Protein AF-A0A2E8J5X6-F1 (afdb_monomer_lite)

Sequence (69 aa):
MSSIMLMYPERKHARMRVMKNRVFIEDLGSTNSTSVNGQSIEEKGLVSIDSGDQIIIGSVVMNLRVLSA

Foldseek 3Di:
DDDDDDDDDPQPQKDWDQDPLWIWIAGRPHPQFKDKQPHTRVPVGIDTDDQQIWIDGRPDIDHDHRDDD

Radius of gyration: 15.09 Å; chains: 1; bounding box: 30×26×52 Å

Structure (mmCIF, N/CA/C/O backbone):
data_AF-A0A2E8J5X6-F1
#
_entry.id   AF-A0A2E8J5X6-F1
#
loop_
_atom_site.group_PDB
_atom_site.id
_atom_site.type_symbol
_atom_site.label_atom_id
_atom_site.label_alt_id
_atom_site.label_comp_id
_atom_site.label_asym_id
_atom_site.label_entity_id
_atom_site.label_seq_id
_atom_site.pdbx_PDB_ins_code
_atom_site.Cartn_x
_atom_site.Cartn_y
_atom_site.Cartn_z
_atom_site.occupancy
_atom_site.B_iso_or_equiv
_atom_site.auth_seq_id
_atom_site.auth_comp_id
_atom_site.auth_asym_id
_atom_site.auth_atom_id
_atom_site.pdbx_PDB_model_num
ATOM 1 N N . MET A 1 1 ? 11.178 -14.363 -37.907 1.00 37.56 1 MET A N 1
ATOM 2 C CA . MET A 1 1 ? 10.203 -13.368 -37.412 1.00 37.56 1 MET A CA 1
ATOM 3 C C . MET A 1 1 ? 10.108 -13.563 -35.912 1.00 37.56 1 MET A C 1
ATOM 5 O O . MET A 1 1 ? 9.497 -14.526 -35.472 1.00 37.56 1 MET A O 1
ATOM 9 N N . SER A 1 2 ? 10.842 -12.757 -35.150 1.00 31.50 2 SER A N 1
ATOM 10 C CA . SER A 1 2 ? 10.975 -12.932 -33.703 1.00 31.50 2 SER A CA 1
ATOM 11 C C . SER A 1 2 ? 9.932 -12.068 -33.009 1.00 31.50 2 SER A C 1
ATOM 13 O O . SER A 1 2 ? 10.104 -10.858 -32.911 1.00 31.50 2 SER A O 1
ATOM 15 N N . SER A 1 3 ? 8.833 -12.672 -32.566 1.00 37.06 3 SER A N 1
ATOM 16 C CA . SER A 1 3 ? 7.885 -11.990 -31.688 1.00 37.06 3 SER A CA 1
ATOM 17 C C . SER A 1 3 ? 8.427 -12.033 -30.262 1.00 37.06 3 SER A C 1
ATOM 19 O O . SER A 1 3 ? 8.580 -13.109 -29.688 1.00 37.06 3 SER A O 1
ATOM 21 N N . ILE A 1 4 ? 8.726 -10.865 -29.694 1.00 55.72 4 ILE A N 1
ATOM 22 C CA . ILE A 1 4 ? 8.980 -10.717 -28.259 1.00 55.72 4 ILE A CA 1
ATOM 23 C C . ILE A 1 4 ? 7.620 -10.630 -27.566 1.00 55.72 4 ILE A C 1
ATOM 25 O O . ILE A 1 4 ? 6.835 -9.716 -27.808 1.00 55.72 4 ILE A O 1
ATOM 29 N N . MET A 1 5 ? 7.336 -11.619 -26.725 1.00 52.28 5 MET A N 1
ATOM 30 C CA . MET A 1 5 ? 6.174 -11.636 -25.847 1.00 52.28 5 MET A CA 1
ATOM 31 C C . MET A 1 5 ? 6.412 -10.654 -24.695 1.00 52.28 5 MET A C 1
ATOM 33 O O . MET A 1 5 ? 7.314 -10.853 -23.884 1.00 52.28 5 MET A O 1
ATOM 37 N N . LEU A 1 6 ? 5.606 -9.595 -24.616 1.00 52.69 6 LEU A N 1
ATOM 38 C CA . LEU A 1 6 ? 5.558 -8.716 -23.449 1.00 52.69 6 LEU A CA 1
ATOM 39 C C . LEU A 1 6 ? 4.640 -9.348 -22.404 1.00 52.69 6 LEU A C 1
ATOM 41 O O . LEU A 1 6 ? 3.419 -9.328 -22.535 1.00 52.69 6 LEU A O 1
ATOM 45 N N . MET A 1 7 ? 5.236 -9.921 -21.363 1.00 48.28 7 MET A N 1
ATOM 46 C CA . MET A 1 7 ? 4.508 -10.398 -20.194 1.00 48.28 7 MET A CA 1
ATOM 47 C C . MET A 1 7 ? 4.422 -9.237 -19.192 1.00 48.28 7 MET A C 1
ATOM 49 O O . MET A 1 7 ? 5.351 -9.010 -18.421 1.00 48.28 7 MET A O 1
ATOM 53 N N . TYR A 1 8 ? 3.336 -8.462 -19.221 1.00 58.34 8 TYR A N 1
ATOM 54 C CA . TYR A 1 8 ? 2.986 -7.594 -18.093 1.00 58.34 8 TYR A CA 1
ATOM 55 C C . TYR A 1 8 ? 2.052 -8.390 -17.178 1.00 58.34 8 TYR A C 1
ATOM 57 O O . TYR A 1 8 ? 0.873 -8.518 -17.504 1.00 58.34 8 TYR A O 1
ATOM 65 N N . PRO A 1 9 ? 2.531 -8.970 -16.061 1.00 59.81 9 PRO A N 1
ATOM 66 C CA . PRO A 1 9 ? 1.607 -9.448 -15.042 1.00 59.81 9 PRO A CA 1
ATOM 67 C C . PRO A 1 9 ? 0.748 -8.267 -14.573 1.00 59.81 9 PRO A C 1
ATOM 69 O O . PRO A 1 9 ? 1.245 -7.139 -14.522 1.00 59.81 9 PRO A O 1
ATOM 72 N N . GLU A 1 10 ? -0.514 -8.514 -14.208 1.00 58.22 10 GLU A N 1
ATOM 73 C CA . GLU A 1 10 ? -1.283 -7.580 -13.380 1.00 58.22 10 GLU A CA 1
ATOM 74 C C . GLU A 1 10 ? -0.483 -7.335 -12.093 1.00 58.22 10 GLU A C 1
ATOM 76 O O . GLU A 1 10 ? -0.569 -8.085 -11.117 1.00 58.22 10 GLU A O 1
ATOM 81 N N . ARG A 1 11 ? 0.376 -6.313 -12.100 1.00 68.25 11 ARG A N 1
ATOM 82 C CA . ARG A 1 11 ? 1.112 -5.901 -10.914 1.00 68.25 11 ARG A CA 1
ATOM 83 C C . ARG A 1 11 ? 0.099 -5.196 -10.039 1.00 68.25 11 ARG A C 1
ATOM 85 O O . ARG A 1 11 ? -0.244 -4.040 -10.271 1.00 68.25 11 ARG A O 1
ATOM 92 N N . LYS A 1 12 ? -0.421 -5.911 -9.044 1.00 73.00 12 LYS A N 1
ATOM 93 C CA . LYS A 1 12 ? -1.117 -5.260 -7.935 1.00 73.00 12 LYS A CA 1
ATOM 94 C C . LYS A 1 12 ? -0.156 -4.198 -7.400 1.00 73.00 12 LYS A C 1
ATOM 96 O O . LYS A 1 12 ? 0.977 -4.527 -7.076 1.00 73.00 12 LYS A O 1
ATOM 101 N N . HIS A 1 13 ? -0.578 -2.938 -7.399 1.00 81.44 13 HIS A N 1
ATOM 102 C CA . HIS A 1 13 ? 0.302 -1.840 -7.004 1.00 81.44 13 HIS A CA 1
ATOM 103 C C . HIS A 1 13 ? 0.476 -1.816 -5.485 1.00 81.44 13 HIS A C 1
ATOM 105 O O . HIS A 1 13 ? 1.566 -2.018 -4.966 1.00 81.44 13 HIS A O 1
ATOM 111 N N . ALA A 1 14 ? -0.635 -1.653 -4.775 1.00 87.12 14 ALA A N 1
ATOM 112 C CA . ALA A 1 14 ? -0.675 -1.689 -3.327 1.00 87.12 14 ALA A CA 1
ATOM 113 C C . ALA A 1 14 ? -1.939 -2.413 -2.867 1.00 87.12 14 ALA A C 1
ATOM 115 O O . ALA A 1 14 ? -2.906 -2.566 -3.621 1.00 87.12 14 ALA A O 1
ATOM 116 N N . ARG A 1 15 ? -1.947 -2.848 -1.612 1.00 89.12 15 ARG A N 1
ATOM 117 C CA . ARG A 1 15 ? -3.125 -3.409 -0.951 1.00 89.12 15 ARG A CA 1
ATOM 118 C C . ARG A 1 15 ?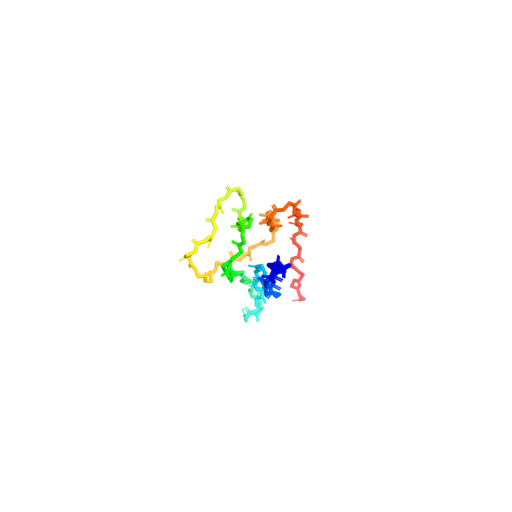 -3.434 -2.608 0.295 1.00 89.12 15 ARG A C 1
ATOM 120 O O . ARG A 1 15 ? -2.563 -2.407 1.131 1.00 89.12 15 ARG A O 1
ATOM 127 N N . MET A 1 16 ? -4.698 -2.224 0.440 1.00 90.25 16 MET A N 1
ATOM 128 C CA . MET A 1 16 ? -5.211 -1.635 1.671 1.00 90.25 16 MET A CA 1
ATOM 129 C C . MET A 1 16 ? -5.981 -2.671 2.490 1.00 90.25 16 MET A C 1
ATOM 131 O O . MET A 1 16 ? -6.706 -3.500 1.937 1.00 90.25 16 MET A O 1
ATOM 135 N N . ARG A 1 17 ? -5.827 -2.636 3.814 1.00 90.69 17 ARG A N 1
ATOM 136 C CA . ARG A 1 17 ? -6.524 -3.512 4.765 1.00 90.69 17 ARG A CA 1
ATOM 137 C C . ARG A 1 17 ? -7.122 -2.683 5.889 1.00 90.69 17 ARG A C 1
ATOM 139 O O . ARG A 1 17 ? -6.448 -1.820 6.436 1.00 90.69 17 ARG A O 1
ATOM 146 N N . VAL A 1 18 ? -8.358 -2.987 6.273 1.00 88.19 18 VAL A N 1
ATOM 147 C CA . VAL A 1 18 ? -8.982 -2.409 7.469 1.00 88.19 18 VAL A CA 1
ATOM 148 C C . VAL A 1 18 ? -8.969 -3.457 8.573 1.00 88.19 18 VAL A C 1
ATOM 150 O O . VAL A 1 18 ? -9.508 -4.548 8.406 1.00 88.19 18 VAL A O 1
ATOM 153 N N . MET A 1 19 ? -8.330 -3.146 9.698 1.00 87.81 19 MET A N 1
ATOM 154 C CA . MET A 1 19 ? -8.222 -4.039 10.851 1.00 87.81 19 MET A CA 1
ATOM 155 C C . MET A 1 19 ? -8.493 -3.246 12.126 1.00 87.81 19 MET A C 1
ATOM 157 O O . MET A 1 19 ? -7.792 -2.279 12.405 1.00 87.81 19 MET A O 1
ATOM 161 N N . LYS A 1 20 ? -9.487 -3.665 12.923 1.00 87.00 20 LYS A N 1
ATOM 162 C CA . LYS A 1 20 ? -9.838 -3.023 14.209 1.00 87.00 20 LYS A CA 1
ATOM 163 C C . LYS A 1 20 ? -9.992 -1.491 14.096 1.00 87.00 20 LYS A C 1
ATOM 165 O O . LYS A 1 20 ? -9.364 -0.754 14.849 1.00 87.00 20 LYS A O 1
ATOM 170 N N . ASN A 1 21 ? -10.789 -1.017 13.133 1.00 82.31 21 ASN A N 1
ATOM 171 C CA . ASN A 1 21 ? -10.996 0.416 12.856 1.00 82.31 21 ASN A CA 1
ATOM 172 C C . ASN A 1 21 ? -9.747 1.208 12.421 1.00 82.31 21 ASN A C 1
ATOM 174 O O . ASN A 1 21 ? -9.776 2.434 12.406 1.00 82.31 21 ASN A O 1
ATOM 178 N N . ARG A 1 22 ? -8.659 0.533 12.040 1.00 86.38 22 ARG A N 1
ATOM 179 C CA . ARG A 1 22 ? -7.464 1.164 11.470 1.00 86.38 22 ARG A CA 1
ATOM 180 C C . ARG A 1 22 ? -7.276 0.742 10.028 1.00 86.38 22 ARG A C 1
ATOM 182 O O . ARG A 1 22 ? -7.547 -0.409 9.681 1.00 86.38 22 ARG A O 1
ATOM 189 N N . VAL A 1 23 ? -6.801 1.669 9.209 1.00 90.56 23 VAL A N 1
ATOM 190 C CA . VAL A 1 23 ? -6.458 1.411 7.814 1.00 90.56 23 VAL A CA 1
ATOM 191 C C . VAL A 1 23 ? -4.962 1.158 7.719 1.00 90.56 23 VAL A C 1
ATOM 193 O O . VAL A 1 23 ? -4.163 1.806 8.386 1.00 90.56 23 VAL A O 1
ATOM 196 N N . PHE A 1 24 ? -4.591 0.194 6.893 1.00 92.50 24 PHE A N 1
ATOM 197 C CA . PHE A 1 24 ? -3.216 -0.132 6.565 1.00 92.50 24 PHE A CA 1
ATOM 198 C C . PHE A 1 24 ? -3.057 -0.180 5.055 1.00 92.50 24 PHE A C 1
ATOM 200 O O . PHE A 1 24 ? -4.004 -0.541 4.354 1.00 92.50 24 PHE A O 1
ATOM 207 N N . ILE A 1 25 ? -1.861 0.124 4.569 1.00 92.75 25 ILE A N 1
ATOM 208 C CA . ILE A 1 25 ? -1.453 -0.028 3.177 1.00 92.75 25 ILE A CA 1
ATOM 209 C C . ILE A 1 25 ? -0.121 -0.776 3.109 1.00 92.75 25 ILE A C 1
ATOM 211 O O . ILE A 1 25 ? 0.726 -0.624 3.981 1.00 92.75 25 ILE A O 1
ATOM 215 N N . GLU A 1 26 ? 0.071 -1.588 2.081 1.00 92.56 26 GLU A N 1
ATOM 216 C CA . GLU A 1 26 ? 1.362 -2.194 1.752 1.00 92.56 26 GLU A CA 1
ATOM 217 C C . GLU A 1 26 ? 1.588 -2.124 0.241 1.00 92.56 26 GLU A C 1
ATOM 219 O O . GLU A 1 26 ? 0.651 -2.338 -0.537 1.00 92.56 26 GLU A O 1
ATOM 224 N N . ASP A 1 27 ? 2.819 -1.831 -0.171 1.00 90.62 27 ASP A N 1
ATOM 225 C CA . ASP A 1 27 ? 3.230 -1.949 -1.569 1.00 90.62 27 ASP A CA 1
ATOM 226 C C . ASP A 1 27 ? 3.404 -3.433 -1.938 1.00 90.62 27 ASP A C 1
ATOM 228 O O . ASP A 1 27 ? 3.878 -4.235 -1.131 1.00 90.62 27 ASP A O 1
ATOM 232 N N . LEU A 1 28 ? 2.987 -3.818 -3.144 1.00 87.94 28 LEU A N 1
ATOM 233 C CA . LEU A 1 28 ? 3.021 -5.206 -3.621 1.00 87.94 28 LEU A CA 1
ATOM 234 C C . LEU A 1 28 ? 4.079 -5.433 -4.717 1.00 87.94 28 LEU A C 1
ATOM 236 O O . LEU A 1 28 ? 3.930 -6.326 -5.553 1.00 87.94 28 LEU A O 1
ATOM 240 N N . GLY A 1 29 ? 5.155 -4.643 -4.706 1.00 78.94 29 GLY A N 1
ATOM 241 C CA . GLY A 1 29 ? 6.201 -4.665 -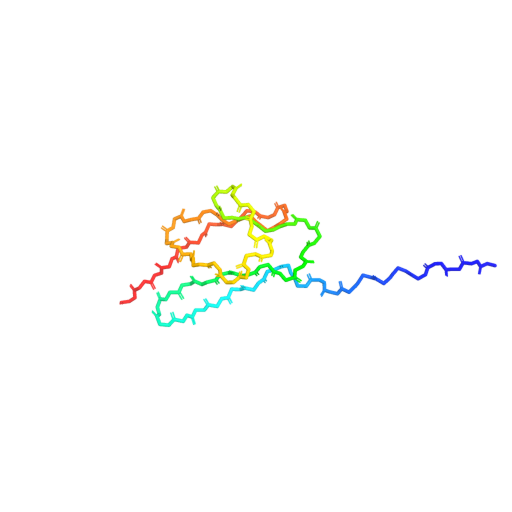5.728 1.00 78.94 29 GLY A CA 1
ATOM 242 C C . GLY A 1 29 ? 5.804 -3.839 -6.947 1.00 78.94 29 GLY A C 1
ATOM 243 O O . GLY A 1 29 ? 5.977 -4.277 -8.095 1.00 78.94 29 GLY A O 1
ATOM 244 N N . SER A 1 30 ? 5.201 -2.675 -6.699 1.00 77.38 30 SER A N 1
ATOM 245 C CA . SER A 1 30 ? 4.771 -1.780 -7.764 1.00 77.38 30 SER A CA 1
ATOM 246 C C . SER A 1 30 ? 5.975 -1.254 -8.550 1.00 77.38 30 SER A C 1
ATOM 248 O O . SER A 1 30 ? 7.054 -1.033 -8.016 1.00 77.38 30 SER A O 1
ATOM 250 N N . THR A 1 31 ? 5.814 -1.071 -9.862 1.00 77.88 31 THR A N 1
ATOM 251 C CA . THR A 1 31 ? 6.897 -0.529 -10.706 1.00 77.88 31 THR A CA 1
ATOM 252 C C . THR A 1 31 ? 7.104 0.969 -10.488 1.00 77.88 31 THR A C 1
ATOM 254 O O . THR A 1 31 ? 8.204 1.468 -10.688 1.00 77.88 31 THR A O 1
ATOM 257 N N . ASN A 1 32 ? 6.047 1.677 -10.087 1.00 71.62 32 ASN A N 1
ATOM 258 C CA . ASN A 1 32 ? 6.043 3.135 -9.969 1.00 71.62 32 ASN A CA 1
ATOM 259 C C . ASN A 1 32 ? 5.981 3.619 -8.514 1.00 71.62 32 ASN A C 1
ATOM 261 O O . ASN A 1 32 ? 5.602 4.764 -8.289 1.00 71.62 32 ASN A O 1
ATOM 265 N N . SER A 1 33 ? 6.376 2.783 -7.553 1.00 80.69 33 SER A N 1
ATOM 266 C CA . SER A 1 33 ? 6.392 3.053 -6.110 1.00 80.69 33 SER A CA 1
ATOM 267 C C . SER A 1 33 ? 5.040 3.434 -5.483 1.00 80.69 33 SER A C 1
ATOM 269 O O . SER A 1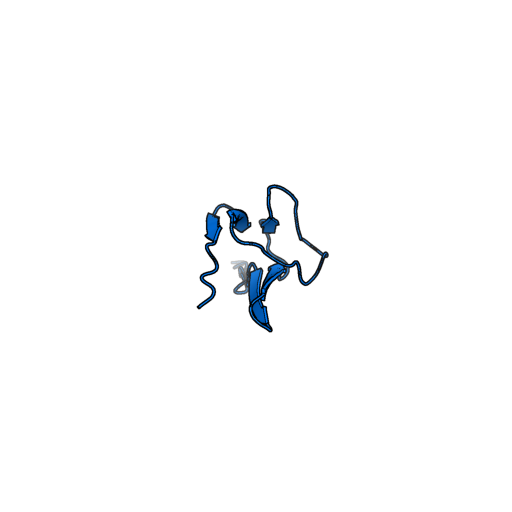 33 ? 4.124 3.960 -6.124 1.00 80.69 33 SER A O 1
ATOM 271 N N . THR A 1 34 ? 4.912 3.180 -4.182 1.00 90.06 34 THR A N 1
ATOM 272 C CA . THR A 1 34 ? 3.811 3.684 -3.350 1.00 90.06 34 THR A CA 1
ATOM 273 C C . THR A 1 34 ? 4.394 4.562 -2.251 1.00 90.06 34 THR A C 1
ATOM 275 O O . THR A 1 34 ? 5.401 4.200 -1.640 1.00 90.06 34 THR A O 1
ATOM 278 N N . SER A 1 35 ? 3.770 5.706 -1.966 1.00 92.69 35 SER A N 1
ATOM 279 C CA . SER A 1 35 ? 4.200 6.606 -0.894 1.00 92.69 35 SER A CA 1
ATOM 280 C C . SER A 1 35 ? 3.043 7.126 -0.049 1.00 92.69 35 SER A C 1
ATOM 282 O O . SER A 1 35 ? 1.906 7.238 -0.508 1.00 92.69 35 SER A O 1
ATOM 284 N N . VAL A 1 36 ? 3.364 7.444 1.202 1.00 93.69 36 VAL A N 1
ATOM 285 C CA . VAL A 1 36 ? 2.467 8.058 2.182 1.00 93.69 36 VAL A CA 1
ATOM 286 C C . VAL A 1 36 ? 3.131 9.345 2.654 1.00 93.69 36 VAL A C 1
ATOM 288 O O . VAL A 1 36 ? 4.288 9.317 3.073 1.00 93.69 36 VAL A O 1
ATOM 291 N N . ASN A 1 37 ? 2.439 10.478 2.535 1.00 93.25 37 ASN A N 1
ATOM 292 C CA . ASN A 1 37 ? 2.956 11.813 2.865 1.00 93.25 37 ASN A CA 1
ATOM 293 C C . ASN A 1 37 ? 4.330 12.109 2.223 1.00 93.25 37 ASN A C 1
ATOM 295 O O . ASN A 1 37 ? 5.225 12.676 2.847 1.00 93.25 37 ASN A O 1
ATOM 299 N N . GLY A 1 38 ? 4.512 11.676 0.970 1.00 90.75 38 GLY A N 1
ATOM 300 C CA . GLY A 1 38 ? 5.753 11.850 0.206 1.00 90.75 38 GLY A CA 1
ATOM 301 C C . GLY A 1 38 ? 6.877 10.871 0.559 1.00 90.75 38 GLY A C 1
ATOM 302 O O . GLY A 1 38 ? 7.929 10.901 -0.077 1.00 90.75 38 GLY A O 1
ATOM 303 N N . GLN A 1 39 ? 6.678 9.975 1.530 1.00 91.62 39 GLN A N 1
ATOM 304 C CA . GLN A 1 39 ? 7.661 8.962 1.893 1.00 91.62 39 GLN A CA 1
ATOM 305 C C . GLN A 1 39 ? 7.326 7.619 1.240 1.00 91.62 39 GLN A C 1
ATOM 307 O O . GLN A 1 39 ? 6.253 7.064 1.480 1.00 91.62 39 GLN A O 1
ATOM 312 N N . SER A 1 40 ? 8.256 7.066 0.452 1.00 91.31 40 SER A N 1
ATOM 313 C CA . SER A 1 40 ? 8.097 5.723 -0.122 1.00 91.31 40 SER A CA 1
ATOM 314 C C . SER A 1 40 ? 7.903 4.672 0.979 1.00 91.31 40 SER A C 1
ATOM 316 O O . SER A 1 40 ? 8.531 4.733 2.050 1.00 91.31 40 SER A O 1
ATOM 318 N N . ILE A 1 41 ? 7.001 3.728 0.714 1.00 92.94 41 ILE A N 1
ATOM 319 C CA . ILE A 1 41 ? 6.698 2.580 1.575 1.00 92.94 41 ILE A CA 1
ATOM 320 C C . ILE A 1 41 ? 7.092 1.242 0.944 1.00 92.94 41 ILE A C 1
ATOM 322 O O . ILE A 1 41 ? 6.733 0.189 1.471 1.00 92.94 41 ILE A O 1
ATOM 326 N N . GLU A 1 42 ? 7.836 1.275 -0.162 1.00 86.88 42 GLU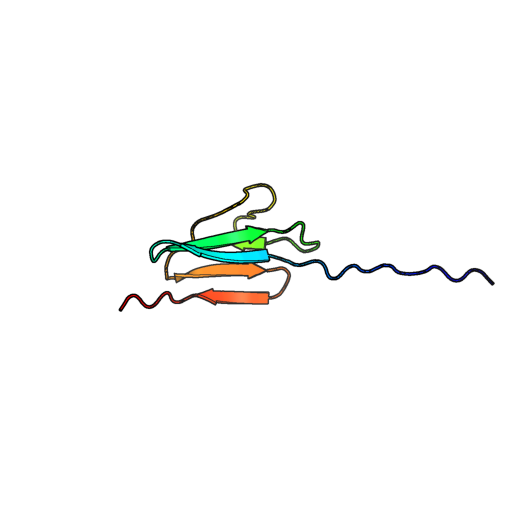 A N 1
ATOM 327 C CA . GLU A 1 42 ? 8.463 0.082 -0.728 1.00 86.88 42 GLU A CA 1
ATOM 328 C C . GLU A 1 42 ? 9.258 -0.656 0.355 1.00 86.88 42 GLU A C 1
ATOM 330 O O . GLU A 1 42 ? 9.921 -0.038 1.189 1.00 86.88 42 GLU A O 1
ATOM 335 N N . GLU A 1 43 ? 9.122 -1.982 0.386 1.00 83.31 43 GLU A N 1
ATOM 336 C CA . GLU A 1 43 ? 9.806 -2.879 1.331 1.00 83.31 43 GLU A CA 1
ATOM 337 C C . GLU A 1 43 ? 9.474 -2.672 2.826 1.00 83.31 43 GLU A C 1
ATOM 339 O O . GLU A 1 43 ? 9.890 -3.474 3.661 1.00 83.31 43 GLU A O 1
ATOM 344 N N . LYS A 1 44 ? 8.657 -1.673 3.193 1.00 85.81 44 LYS A N 1
ATOM 345 C CA . LYS A 1 44 ? 8.243 -1.434 4.590 1.00 85.81 44 LYS A CA 1
ATOM 346 C C . LYS A 1 44 ? 7.156 -2.390 5.088 1.00 85.81 44 LYS A C 1
ATOM 348 O O . LYS A 1 44 ? 6.881 -2.432 6.286 1.00 85.81 44 LYS A O 1
ATOM 353 N N . GLY A 1 45 ? 6.526 -3.148 4.191 1.00 87.75 45 GLY A N 1
ATOM 354 C CA . GLY A 1 45 ? 5.386 -4.003 4.520 1.00 87.75 45 GLY A CA 1
ATOM 355 C C . GLY A 1 45 ? 4.127 -3.188 4.832 1.00 87.75 45 GLY A C 1
ATOM 356 O O . GLY A 1 45 ? 3.800 -2.247 4.113 1.00 87.75 45 GLY A O 1
ATOM 357 N N . LEU A 1 46 ? 3.394 -3.568 5.883 1.00 91.50 46 LEU A N 1
ATOM 358 C CA . LEU A 1 46 ? 2.159 -2.893 6.299 1.00 91.50 46 LEU A CA 1
ATOM 359 C C . LEU A 1 46 ? 2.459 -1.576 7.026 1.00 91.50 46 LEU A C 1
ATOM 361 O O . LEU A 1 46 ? 3.027 -1.573 8.116 1.00 91.50 46 LEU A O 1
ATOM 365 N N . VAL A 1 47 ? 1.985 -0.472 6.460 1.00 93.75 47 VAL A N 1
ATOM 366 C CA . VAL A 1 47 ? 2.047 0.883 7.017 1.00 93.75 47 VAL A CA 1
ATOM 367 C C . VAL A 1 47 ? 0.645 1.309 7.442 1.00 93.75 47 VAL A C 1
ATOM 369 O O . VAL A 1 47 ? -0.305 1.156 6.677 1.00 93.75 47 VAL A O 1
ATOM 372 N N . SER A 1 48 ? 0.486 1.809 8.668 1.00 93.25 48 SER A N 1
ATOM 373 C CA . SER A 1 48 ? -0.789 2.368 9.136 1.00 93.25 48 SER A CA 1
ATOM 374 C C . SER A 1 48 ? -1.073 3.715 8.477 1.00 93.25 48 SER A C 1
ATOM 376 O O . SER A 1 48 ? -0.156 4.512 8.310 1.00 93.25 48 SER A O 1
ATOM 378 N N . ILE A 1 49 ? -2.340 3.955 8.153 1.00 92.31 49 ILE A N 1
ATOM 379 C CA . ILE A 1 49 ? -2.846 5.189 7.553 1.00 92.31 49 ILE A CA 1
ATOM 380 C C . ILE A 1 49 ? -3.832 5.843 8.510 1.00 92.31 49 ILE A C 1
ATOM 382 O O . ILE A 1 49 ? -4.777 5.188 8.969 1.00 92.31 49 ILE A O 1
ATOM 386 N N . ASP A 1 50 ? -3.653 7.141 8.719 1.00 89.50 50 ASP A N 1
ATOM 387 C CA . ASP A 1 50 ? -4.571 7.990 9.459 1.00 89.50 50 ASP A CA 1
ATOM 388 C C . ASP A 1 50 ? -5.389 8.891 8.519 1.00 89.50 50 ASP A C 1
ATOM 390 O O . ASP A 1 50 ? -5.085 9.098 7.340 1.00 89.50 50 ASP A O 1
ATOM 394 N N . SER A 1 51 ? -6.497 9.421 9.037 1.00 87.44 51 SER A N 1
ATOM 395 C CA . SER A 1 51 ? -7.325 10.368 8.287 1.00 87.44 51 SER A CA 1
ATOM 396 C C . SER A 1 51 ? -6.540 11.638 7.967 1.00 87.44 51 SER A C 1
ATOM 398 O O . SER A 1 51 ? -6.046 12.306 8.871 1.00 87.44 51 SER A O 1
ATOM 400 N N . GLY A 1 52 ? -6.514 12.009 6.686 1.00 87.12 52 GLY A N 1
ATOM 401 C CA . GLY A 1 52 ? -5.775 13.176 6.199 1.00 87.12 52 GLY A CA 1
ATOM 402 C C . GLY A 1 52 ? -4.413 12.848 5.591 1.00 87.12 52 GLY A C 1
ATOM 403 O O . GLY A 1 52 ? -3.835 13.726 4.954 1.00 87.12 52 GLY A O 1
ATOM 404 N N . ASP A 1 53 ? -3.940 11.605 5.709 1.00 92.25 53 ASP A N 1
ATOM 405 C CA . ASP A 1 53 ? -2.740 11.168 5.002 1.00 92.25 53 ASP A CA 1
ATOM 406 C C . ASP A 1 53 ? -2.952 11.199 3.486 1.00 92.25 53 ASP A C 1
ATOM 408 O O . ASP A 1 53 ? -3.973 10.743 2.951 1.00 92.25 53 ASP A O 1
ATOM 412 N N . GLN A 1 54 ? -1.944 11.711 2.783 1.00 92.62 54 GLN A N 1
ATOM 413 C CA . GLN A 1 54 ? -1.885 11.654 1.333 1.00 92.62 54 GLN A CA 1
ATOM 414 C C . GLN A 1 54 ? -1.211 10.356 0.906 1.00 92.62 54 GLN A C 1
ATOM 416 O O . GLN A 1 54 ? -0.080 10.074 1.303 1.00 92.62 54 GLN A O 1
ATOM 421 N N . ILE A 1 55 ? -1.881 9.602 0.039 1.00 91.62 55 ILE A N 1
ATOM 422 C CA . ILE A 1 55 ? -1.345 8.366 -0.525 1.00 91.62 55 ILE A CA 1
ATOM 423 C C . ILE A 1 55 ? -1.125 8.578 -2.017 1.00 91.62 55 ILE A C 1
ATOM 425 O O . ILE A 1 55 ? -2.032 9.000 -2.736 1.00 91.62 55 ILE A O 1
ATOM 429 N N . ILE A 1 56 ? 0.072 8.255 -2.493 1.00 90.06 56 ILE A N 1
ATOM 430 C CA . ILE A 1 56 ? 0.409 8.275 -3.915 1.00 90.06 56 ILE A CA 1
ATOM 431 C C . ILE A 1 56 ? 0.739 6.847 -4.334 1.00 90.06 56 ILE A C 1
ATOM 433 O O . ILE A 1 56 ? 1.616 6.214 -3.750 1.00 90.06 56 ILE A O 1
ATOM 437 N N . ILE A 1 57 ? 0.034 6.346 -5.345 1.00 88.38 57 ILE A N 1
ATOM 438 C CA . ILE A 1 57 ? 0.285 5.043 -5.962 1.00 88.38 57 ILE A CA 1
ATOM 439 C C . ILE A 1 57 ? 0.661 5.288 -7.418 1.00 88.38 57 ILE A C 1
ATOM 441 O O . ILE A 1 57 ? -0.196 5.617 -8.243 1.00 88.38 57 ILE A O 1
ATOM 445 N N . GLY A 1 58 ? 1.939 5.132 -7.756 1.00 84.25 58 GLY A N 1
ATOM 446 C CA . GLY A 1 58 ? 2.428 5.518 -9.074 1.00 84.25 58 GLY A CA 1
ATOM 447 C C . GLY A 1 58 ? 2.157 6.992 -9.375 1.00 84.25 58 GLY A C 1
ATOM 448 O O . GLY A 1 58 ? 2.621 7.877 -8.666 1.00 84.25 58 GLY A O 1
ATOM 449 N N . SER A 1 59 ? 1.389 7.262 -10.432 1.00 82.06 59 SER A N 1
ATOM 450 C CA . SER A 1 59 ? 0.969 8.617 -10.816 1.00 82.06 59 SER A CA 1
ATOM 451 C C . SER A 1 59 ? -0.389 9.037 -10.242 1.00 82.06 59 SER A C 1
ATOM 453 O O . SER A 1 59 ? -0.855 10.142 -10.518 1.00 82.06 59 SER A O 1
ATOM 455 N N . VAL A 1 60 ? -1.050 8.171 -9.469 1.00 83.44 60 VAL A N 1
ATOM 456 C CA . VAL A 1 60 ? -2.379 8.430 -8.909 1.00 83.44 60 VAL A CA 1
ATOM 457 C C . VAL A 1 60 ? -2.243 8.966 -7.489 1.00 83.44 60 VAL A C 1
ATOM 459 O O . VAL A 1 60 ? -1.658 8.313 -6.627 1.00 83.44 60 VAL A O 1
ATOM 462 N N . VAL A 1 61 ? -2.835 10.134 -7.235 1.00 84.69 61 VAL A N 1
ATOM 463 C CA . VAL A 1 61 ? -2.941 10.724 -5.894 1.00 84.69 61 VAL A CA 1
ATOM 464 C C . VAL A 1 61 ? -4.322 10.419 -5.320 1.00 84.69 61 VAL A C 1
ATOM 466 O O . VAL A 1 61 ? -5.339 10.688 -5.960 1.00 84.69 61 VAL A O 1
ATOM 469 N N . MET A 1 62 ? -4.364 9.878 -4.104 1.00 82.62 62 MET A N 1
ATOM 470 C CA . MET A 1 62 ? -5.591 9.584 -3.368 1.00 82.62 62 MET A CA 1
ATOM 471 C C . MET A 1 62 ? -5.595 10.293 -2.016 1.00 82.62 62 MET A C 1
ATOM 473 O O . MET A 1 62 ? -4.617 10.257 -1.271 1.00 82.62 62 MET A O 1
ATOM 477 N N . ASN A 1 63 ? -6.738 10.895 -1.684 1.00 82.81 63 ASN A N 1
ATOM 478 C CA . ASN A 1 63 ? -7.009 11.439 -0.358 1.00 82.81 63 ASN A CA 1
ATOM 479 C C . ASN A 1 63 ? -7.975 10.499 0.358 1.00 82.81 63 ASN A C 1
ATOM 481 O O . ASN A 1 63 ? -9.090 10.276 -0.123 1.00 82.81 63 ASN A O 1
ATOM 485 N N . LEU A 1 64 ? -7.556 9.950 1.496 1.00 79.06 64 LEU A N 1
ATOM 486 C CA . LEU A 1 64 ? -8.381 9.030 2.266 1.00 79.06 64 LEU A CA 1
ATOM 487 C C . LEU A 1 64 ? -9.031 9.744 3.455 1.00 79.06 64 LEU A C 1
ATOM 489 O O . LEU A 1 64 ? -8.373 10.446 4.221 1.00 79.06 64 LEU A O 1
ATOM 493 N N . ARG A 1 65 ? -10.331 9.507 3.647 1.00 79.88 65 ARG A N 1
ATOM 494 C CA . ARG A 1 65 ? -11.053 9.901 4.859 1.00 79.88 65 ARG A CA 1
ATOM 495 C C . ARG A 1 65 ? -11.631 8.659 5.520 1.00 79.88 65 ARG A C 1
ATOM 497 O O . ARG A 1 65 ? -12.538 8.037 4.971 1.00 79.88 65 ARG A O 1
ATOM 504 N N . VAL A 1 66 ? -11.119 8.309 6.696 1.00 76.81 66 VAL A N 1
ATOM 505 C CA . VAL A 1 66 ? -11.657 7.206 7.497 1.00 76.81 66 VAL A CA 1
ATOM 506 C C . VAL A 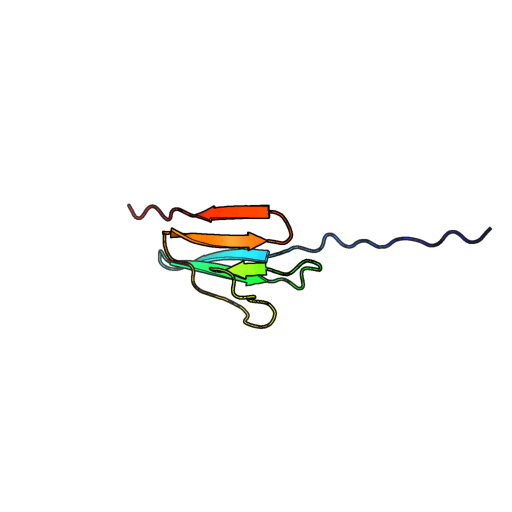1 66 ? -12.802 7.757 8.337 1.00 76.81 66 VAL A C 1
ATOM 508 O O . VAL A 1 66 ? -12.601 8.628 9.183 1.00 76.81 66 VAL A O 1
ATOM 511 N N . LEU A 1 67 ? -14.018 7.283 8.072 1.00 75.25 67 LEU A N 1
ATOM 512 C CA . LEU A 1 67 ? -15.193 7.607 8.873 1.00 75.25 67 LEU A CA 1
ATOM 513 C C . LEU A 1 67 ? -15.337 6.536 9.955 1.00 75.25 67 LEU A C 1
ATOM 515 O O . LEU A 1 67 ? -15.669 5.391 9.658 1.00 75.25 67 LEU A O 1
ATOM 519 N N . SER A 1 68 ? -15.056 6.894 11.204 1.00 66.62 68 SER A N 1
ATOM 520 C CA . SER A 1 68 ? -15.467 6.092 12.355 1.00 66.62 68 SER A CA 1
ATOM 521 C C . SER A 1 68 ? -16.928 6.409 12.673 1.00 66.62 68 SER A C 1
ATOM 523 O O . SER A 1 68 ? -17.260 7.583 12.847 1.00 66.62 68 SER A O 1
ATOM 525 N N . ALA A 1 69 ? -17.772 5.375 12.706 1.00 61.69 69 ALA A N 1
ATOM 526 C CA . ALA A 1 69 ? -19.116 5.448 13.280 1.00 61.69 69 ALA A CA 1
ATOM 527 C C . ALA A 1 69 ? -19.049 5.559 14.809 1.00 61.69 69 ALA A C 1
ATOM 529 O O . ALA A 1 69 ? -18.091 4.991 15.388 1.00 61.69 69 ALA A O 1
#

Secondary structure (DSSP, 8-state):
-------------EEEEEETTEEEEEE-S-TT-EEETTEE-TT---EEE-TT-EEEETTEEEE------

pL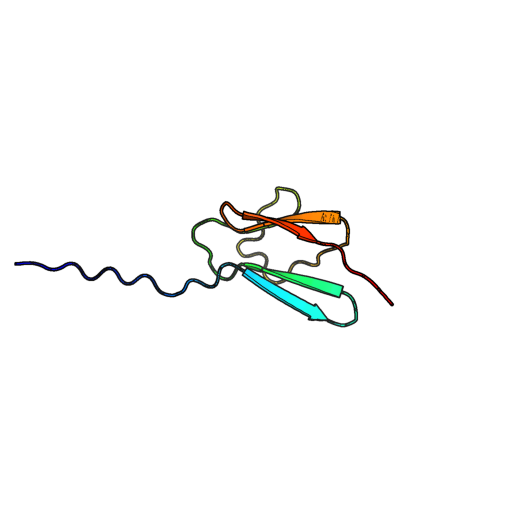DDT: mean 80.37, std 14.97, range [31.5, 93.75]